Protein AF-A0A8H3A4R7-F1 (afdb_monomer)

Radius of gyration: 30.68 Å; Cα contacts (8 Å, |Δi|>4): 116; chains: 1; bounding box: 78×48×36 Å

Solvent-accessible surface area (backbone atoms only — not comparable to full-atom values): 6826 Å² total; per-residue (Å²): 113,50,50,27,37,38,34,40,37,89,85,50,47,72,68,58,51,50,51,52,52,51,51,40,37,76,71,76,23,39,81,76,45,80,40,62,93,80,43,62,33,35,31,32,34,39,43,75,87,47,48,68,62,51,64,67,34,92,48,43,68,48,74,42,76,67,71,89,84,77,81,80,78,75,72,70,62,64,60,56,60,55,56,54,56,57,52,56,60,56,54,61,73,75,50,60,76,71,60,55,54,54,53,53,52,51,55,54,54,56,64,68,69,74,115

Foldseek 3Di:
DFKKKWAWDPPDDPVNVVVVQVVQVVQPKHFPAQPVVPGRITIMGHDPVCPVVSCPPPGTDDMGTDDDDDDPPPPPPVVVVVVVVVVVVVVVVPDDPVVVVVVVVVVVVVVVPPD

Structure (mmCIF, N/CA/C/O backbone):
data_AF-A0A8H3A4R7-F1
#
_entry.id   AF-A0A8H3A4R7-F1
#
loop_
_atom_site.group_PDB
_atom_site.id
_atom_site.type_symbol
_atom_site.label_atom_id
_atom_site.label_alt_id
_atom_site.label_comp_id
_atom_site.label_asym_id
_atom_site.label_entity_id
_atom_site.label_seq_id
_atom_site.pdbx_PDB_ins_code
_atom_site.Cartn_x
_atom_site.Cartn_y
_atom_site.Cartn_z
_atom_site.occupancy
_atom_site.B_iso_or_equiv
_atom_site.auth_seq_id
_atom_site.auth_comp_id
_atom_site.auth_asym_id
_atom_site.auth_atom_id
_atom_site.pdbx_PDB_model_num
ATOM 1 N N . MET A 1 1 ? 1.815 1.731 -15.035 1.00 85.38 1 MET A N 1
ATOM 2 C CA . MET A 1 1 ? 1.267 1.188 -13.778 1.00 85.38 1 MET A CA 1
ATOM 3 C C . MET A 1 1 ? 2.431 0.782 -12.910 1.00 85.38 1 MET A C 1
ATOM 5 O O . MET A 1 1 ? 3.248 -0.030 -13.335 1.00 85.38 1 MET A O 1
ATOM 9 N N . LYS A 1 2 ? 2.536 1.400 -11.742 1.00 92.00 2 LYS A N 1
ATOM 10 C CA . LYS A 1 2 ? 3.610 1.167 -10.775 1.00 92.00 2 LYS A CA 1
ATOM 11 C C . LYS A 1 2 ? 2.982 0.805 -9.434 1.00 92.00 2 LYS A C 1
ATOM 13 O O . LYS A 1 2 ? 1.799 1.076 -9.213 1.00 92.00 2 LYS A O 1
ATOM 18 N N . CYS A 1 3 ? 3.750 0.132 -8.586 1.00 94.94 3 CYS A N 1
ATOM 19 C CA . CYS A 1 3 ? 3.311 -0.182 -7.237 1.00 94.94 3 CYS A CA 1
ATOM 20 C C . CYS A 1 3 ? 3.695 0.971 -6.319 1.00 94.94 3 CYS A C 1
ATOM 22 O O . CYS A 1 3 ? 4.815 1.477 -6.391 1.00 94.94 3 CYS A O 1
ATOM 24 N N . TYR A 1 4 ? 2.756 1.358 -5.471 1.00 95.88 4 TYR A N 1
ATOM 25 C CA . TYR A 1 4 ? 2.935 2.376 -4.457 1.00 95.88 4 TYR A CA 1
ATOM 26 C C . TYR A 1 4 ? 2.562 1.804 -3.103 1.00 95.88 4 TYR A C 1
ATOM 28 O O . TYR A 1 4 ? 1.607 1.034 -2.987 1.00 95.88 4 TYR A O 1
ATOM 36 N N . ILE A 1 5 ? 3.314 2.199 -2.089 1.00 96.31 5 ILE A N 1
ATOM 37 C CA . ILE A 1 5 ? 2.942 2.031 -0.696 1.00 96.31 5 ILE A CA 1
ATOM 38 C C . ILE A 1 5 ? 2.152 3.279 -0.306 1.00 96.31 5 ILE A C 1
ATOM 40 O O . ILE A 1 5 ? 2.644 4.398 -0.437 1.00 96.31 5 ILE A O 1
ATOM 44 N N . VAL A 1 6 ? 0.905 3.082 0.115 1.00 96.69 6 VAL A N 1
ATOM 45 C CA . VAL A 1 6 ? 0.007 4.140 0.579 1.00 96.69 6 VAL A CA 1
ATOM 46 C C . VAL A 1 6 ? -0.152 3.987 2.080 1.00 96.69 6 VAL A C 1
ATOM 48 O O . VAL A 1 6 ? -0.674 2.974 2.554 1.00 96.69 6 VAL A O 1
ATOM 51 N N . THR A 1 7 ? 0.296 4.999 2.809 1.00 97.31 7 THR A N 1
ATOM 52 C CA . THR A 1 7 ? 0.131 5.115 4.256 1.00 97.31 7 THR A CA 1
ATOM 53 C C . THR A 1 7 ? -1.088 5.980 4.528 1.00 97.31 7 THR A C 1
ATOM 55 O O . THR A 1 7 ? -1.219 7.073 3.972 1.00 97.31 7 THR A O 1
ATOM 58 N N . PHE A 1 8 ? -1.996 5.495 5.369 1.00 97.69 8 PHE A N 1
ATOM 59 C CA . PHE A 1 8 ? -3.198 6.227 5.753 1.00 97.69 8 PHE A CA 1
ATOM 60 C C . PHE A 1 8 ? -3.019 6.902 7.105 1.00 97.69 8 PHE A C 1
ATOM 62 O O . PHE A 1 8 ? -2.304 6.410 7.978 1.00 97.69 8 PHE A O 1
ATOM 69 N N . LYS A 1 9 ? -3.746 8.000 7.302 1.00 96.94 9 LYS A N 1
ATOM 70 C CA . LYS A 1 9 ? -3.802 8.696 8.588 1.00 96.94 9 LYS A CA 1
ATOM 71 C C . LYS A 1 9 ? -4.353 7.780 9.675 1.00 96.94 9 LYS A C 1
ATOM 73 O O . LYS A 1 9 ? -5.225 6.943 9.431 1.00 96.94 9 LYS A O 1
ATOM 78 N N . GLU A 1 10 ? -3.936 8.012 10.917 1.00 95.06 10 GLU A N 1
ATOM 79 C CA . GLU A 1 10 ? -4.446 7.258 12.068 1.00 95.06 10 GLU A CA 1
ATOM 80 C C . GLU A 1 10 ? -5.966 7.381 12.241 1.00 95.06 10 GLU A C 1
ATOM 82 O O . GLU A 1 10 ? -6.605 6.448 12.726 1.00 95.06 10 GLU A O 1
ATOM 87 N N . SER A 1 11 ? -6.566 8.486 11.795 1.00 95.50 11 SER A N 1
ATOM 88 C CA . SER A 1 11 ? -8.014 8.707 11.834 1.00 95.50 11 SER A CA 1
ATOM 89 C C . SER A 1 11 ? -8.800 7.938 10.765 1.00 95.50 11 SER A C 1
ATOM 91 O O . SER A 1 11 ? -10.020 7.844 10.880 1.00 95.50 11 SER A O 1
ATOM 93 N N . ALA A 1 12 ? -8.140 7.371 9.748 1.00 96.50 12 ALA A N 1
ATOM 94 C CA . ALA A 1 12 ? -8.812 6.659 8.666 1.00 96.50 12 ALA A CA 1
ATOM 95 C C . ALA A 1 12 ? -9.466 5.365 9.175 1.00 96.50 12 ALA A C 1
ATOM 97 O O . ALA A 1 12 ? -8.818 4.542 9.834 1.00 96.50 12 ALA A O 1
ATOM 98 N N . THR A 1 13 ? -10.746 5.163 8.873 1.00 95.94 13 THR A N 1
ATOM 99 C CA . THR A 1 13 ? -11.465 3.929 9.215 1.00 95.94 13 THR A CA 1
ATOM 100 C C . THR A 1 13 ? -11.213 2.841 8.173 1.00 95.94 13 THR A C 1
ATOM 102 O O . THR A 1 13 ? -10.866 3.120 7.024 1.00 95.94 13 THR A O 1
ATOM 105 N N . ASN A 1 14 ? -11.420 1.577 8.552 1.00 94.69 14 ASN A N 1
ATOM 106 C CA . ASN A 1 14 ? -11.262 0.458 7.618 1.00 94.69 14 ASN A CA 1
ATOM 107 C C . ASN A 1 14 ? -12.196 0.583 6.406 1.00 94.69 14 ASN A C 1
ATOM 109 O O . ASN A 1 14 ? -11.763 0.322 5.291 1.00 94.69 14 ASN A O 1
ATOM 113 N N . GLU A 1 15 ? -13.421 1.071 6.611 1.00 96.00 15 GLU A N 1
ATOM 114 C CA . GLU A 1 15 ? -14.399 1.311 5.544 1.00 96.00 15 GLU A CA 1
ATOM 115 C C . GLU A 1 15 ? -13.928 2.381 4.550 1.00 96.00 15 GLU A C 1
ATOM 117 O O . GLU A 1 15 ? -14.101 2.236 3.341 1.00 96.00 15 GLU A O 1
ATOM 122 N N . GLN A 1 16 ? -13.296 3.454 5.037 1.00 96.25 16 GLN A N 1
ATOM 123 C CA . GLN A 1 16 ? -12.717 4.481 4.168 1.00 96.25 16 GLN A CA 1
ATOM 124 C C . GLN A 1 16 ? -11.563 3.914 3.336 1.00 96.25 16 GLN A C 1
ATOM 126 O O . GLN A 1 16 ? -11.470 4.194 2.141 1.00 96.25 16 GLN A O 1
ATOM 131 N N . ILE A 1 17 ? -10.725 3.074 3.947 1.00 95.88 17 ILE A N 1
ATOM 132 C CA . ILE A 1 17 ? -9.625 2.403 3.250 1.00 95.88 17 ILE A CA 1
ATOM 133 C C . ILE A 1 17 ? -10.168 1.412 2.207 1.00 95.88 17 ILE A C 1
ATOM 135 O O . ILE A 1 17 ? -9.687 1.393 1.075 1.00 95.88 17 ILE A O 1
ATOM 139 N N . ASP A 1 18 ? -11.209 0.642 2.531 1.00 96.00 18 ASP A N 1
ATOM 140 C CA . ASP A 1 18 ? -11.866 -0.264 1.581 1.00 96.00 18 ASP A CA 1
ATOM 141 C C . ASP A 1 18 ? -12.466 0.503 0.396 1.00 96.00 18 ASP A C 1
ATOM 143 O O . ASP A 1 18 ? -12.327 0.089 -0.758 1.00 96.00 18 ASP A O 1
ATOM 147 N N . ASN A 1 19 ? -13.069 1.665 0.652 1.00 95.69 19 ASN A N 1
ATOM 148 C CA . ASN A 1 19 ? -13.563 2.549 -0.400 1.00 95.69 19 ASN A CA 1
ATOM 149 C C . ASN A 1 19 ? -12.432 3.067 -1.294 1.00 95.69 19 ASN A C 1
ATOM 151 O O . ASN A 1 19 ? -12.571 3.031 -2.517 1.00 95.69 19 ASN A O 1
ATOM 155 N N . TYR A 1 20 ? -11.307 3.490 -0.716 1.00 94.81 20 TYR A N 1
ATOM 156 C CA . TYR A 1 20 ? -10.124 3.900 -1.473 1.00 94.81 20 TYR A CA 1
ATOM 157 C C . TYR A 1 20 ? -9.602 2.764 -2.368 1.00 94.81 20 TYR A C 1
ATOM 159 O O . TYR A 1 20 ? -9.383 2.951 -3.566 1.00 94.81 20 TYR A O 1
ATOM 167 N N . ILE A 1 21 ? -9.493 1.548 -1.826 1.00 94.38 21 ILE A N 1
ATOM 168 C CA . ILE A 1 21 ? -9.082 0.348 -2.567 1.00 94.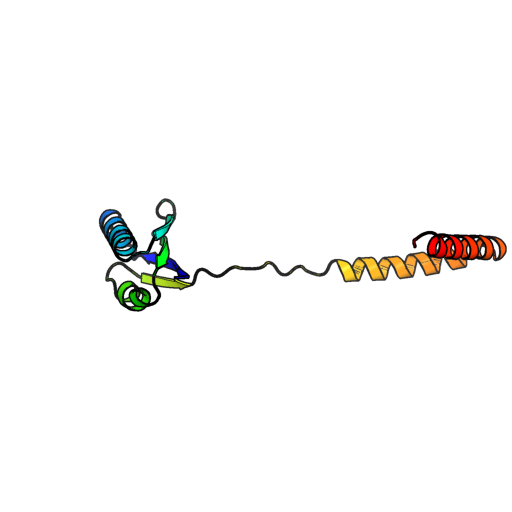38 21 ILE A CA 1
ATOM 169 C C . ILE A 1 21 ? -10.040 0.057 -3.727 1.00 94.38 21 ILE A C 1
ATOM 171 O O . ILE A 1 21 ? -9.606 -0.252 -4.839 1.00 94.38 21 ILE A O 1
ATOM 175 N N . ASN A 1 22 ? -11.347 0.132 -3.481 1.00 95.19 22 ASN A N 1
ATOM 176 C CA . ASN A 1 22 ? -12.356 -0.115 -4.505 1.00 95.19 22 ASN A CA 1
ATOM 177 C C . ASN A 1 22 ? -12.299 0.945 -5.606 1.00 95.19 22 ASN A C 1
ATOM 179 O O . ASN A 1 22 ? -12.391 0.605 -6.784 1.00 95.19 22 ASN A O 1
ATOM 183 N N . GLN A 1 23 ? -12.061 2.211 -5.256 1.00 92.38 23 GLN A N 1
ATOM 184 C CA . GLN A 1 23 ? -11.806 3.252 -6.246 1.00 92.38 23 GLN A CA 1
ATOM 185 C C . GLN A 1 23 ? -10.551 2.944 -7.061 1.00 92.38 23 GLN A C 1
ATOM 187 O O . GLN A 1 23 ? -10.618 2.995 -8.287 1.00 92.38 23 GLN A O 1
ATOM 192 N N . ALA A 1 24 ? -9.439 2.561 -6.431 1.00 92.06 24 ALA A N 1
ATOM 193 C CA . ALA A 1 24 ? -8.228 2.175 -7.151 1.00 92.06 24 ALA A CA 1
ATOM 194 C C . ALA A 1 24 ? -8.504 1.042 -8.157 1.00 92.06 24 ALA A C 1
ATOM 196 O O . ALA A 1 24 ? -8.127 1.160 -9.322 1.00 92.06 24 ALA A O 1
ATOM 197 N N . LYS A 1 25 ? -9.245 -0.001 -7.755 1.00 93.81 25 LYS A N 1
ATOM 198 C CA . LYS A 1 25 ? -9.668 -1.105 -8.640 1.00 93.81 25 LYS A CA 1
ATOM 199 C C . LYS A 1 25 ? -10.542 -0.634 -9.804 1.00 93.81 25 LYS A C 1
ATOM 201 O O . LYS A 1 25 ? -10.295 -1.013 -10.945 1.00 93.81 25 LYS A O 1
ATOM 206 N N . ASN A 1 26 ? -11.525 0.225 -9.537 1.00 94.19 26 ASN A N 1
ATOM 207 C CA . ASN A 1 26 ? -12.449 0.734 -10.556 1.00 94.19 26 ASN A CA 1
ATOM 208 C C . ASN A 1 26 ? -11.751 1.557 -11.646 1.00 94.19 26 ASN A C 1
ATOM 210 O O . ASN A 1 26 ? -12.239 1.624 -12.769 1.00 94.19 26 ASN A O 1
ATOM 214 N N . HIS A 1 27 ? -10.601 2.156 -11.337 1.00 91.62 27 HIS A N 1
ATOM 215 C CA . HIS A 1 27 ? -9.799 2.905 -12.303 1.00 91.62 27 HIS A CA 1
ATOM 216 C C . HIS A 1 27 ? -8.645 2.070 -12.897 1.00 91.62 27 HIS A C 1
ATOM 218 O O . HIS A 1 27 ? -7.675 2.627 -13.408 1.00 91.62 27 HIS A O 1
ATOM 224 N N . GLY A 1 28 ? -8.730 0.736 -12.831 1.00 91.88 28 GLY A N 1
ATOM 225 C CA . GLY A 1 28 ? -7.755 -0.180 -13.434 1.00 91.88 28 GLY A CA 1
ATOM 226 C C . GLY A 1 28 ? -6.520 -0.469 -12.576 1.00 91.88 28 GLY A C 1
ATOM 227 O O . GLY A 1 28 ? -5.548 -1.026 -13.081 1.00 91.88 28 GLY A O 1
ATOM 228 N N . GLY A 1 29 ? -6.538 -0.085 -11.299 1.00 92.88 29 GLY A N 1
ATOM 229 C CA . GLY A 1 29 ? -5.534 -0.456 -10.306 1.00 92.88 29 GLY A CA 1
ATOM 230 C C . GLY A 1 29 ? -5.844 -1.777 -9.594 1.00 92.88 29 GLY A C 1
ATOM 231 O O . GLY A 1 29 ? -6.766 -2.513 -9.945 1.00 92.88 29 GLY A O 1
ATOM 232 N N . GLY A 1 30 ? -5.079 -2.087 -8.549 1.00 94.69 30 GLY A N 1
ATOM 233 C CA . GLY A 1 30 ? -5.272 -3.307 -7.764 1.00 94.69 30 GLY A CA 1
ATOM 234 C C . GLY A 1 30 ? -4.498 -3.313 -6.452 1.00 94.69 30 GLY A C 1
ATOM 235 O O . GLY A 1 30 ? -3.650 -2.460 -6.221 1.00 94.69 30 GLY A O 1
ATOM 236 N N . ILE A 1 31 ? -4.770 -4.294 -5.591 1.00 95.12 31 ILE A N 1
ATOM 237 C CA . ILE A 1 31 ? -3.981 -4.524 -4.373 1.00 95.12 31 ILE A CA 1
ATOM 238 C C . ILE A 1 31 ? -2.828 -5.469 -4.687 1.00 95.12 31 ILE A C 1
ATOM 240 O O . ILE A 1 31 ? -3.031 -6.525 -5.284 1.00 95.12 31 ILE A O 1
ATOM 244 N N . LYS A 1 32 ? -1.631 -5.103 -4.229 1.00 95.62 32 LYS A N 1
ATOM 245 C CA . LYS A 1 32 ? -0.481 -6.003 -4.123 1.00 95.62 32 LYS A CA 1
ATOM 246 C C . LYS A 1 32 ? -0.419 -6.639 -2.736 1.00 95.62 32 LYS A C 1
ATOM 248 O O . LYS A 1 32 ? -0.207 -7.844 -2.632 1.00 95.62 32 LYS A O 1
ATOM 253 N N . HIS A 1 33 ? -0.585 -5.838 -1.685 1.00 95.88 33 HIS A N 1
ATOM 254 C CA . HIS A 1 33 ? -0.544 -6.314 -0.305 1.00 95.88 33 HIS A CA 1
ATOM 255 C C . HIS A 1 33 ? -1.346 -5.407 0.630 1.00 95.88 33 HIS A C 1
ATOM 257 O O . HIS A 1 33 ? -1.449 -4.205 0.393 1.00 95.88 33 HIS A O 1
ATOM 263 N N . ASP A 1 34 ? -1.886 -5.982 1.699 1.00 95.56 34 ASP A N 1
ATOM 264 C CA . ASP A 1 34 ? -2.660 -5.276 2.716 1.00 95.56 34 ASP A CA 1
ATOM 265 C C . ASP A 1 34 ? -1.984 -5.462 4.077 1.00 95.56 34 ASP A C 1
ATOM 267 O O . ASP A 1 34 ? -1.885 -6.585 4.571 1.00 95.56 34 ASP A O 1
ATOM 271 N N . TYR A 1 35 ? -1.485 -4.369 4.657 1.00 95.31 35 TYR A N 1
ATOM 272 C CA . TYR A 1 35 ? -0.754 -4.388 5.924 1.00 95.31 35 TYR A CA 1
ATOM 273 C C . TYR A 1 35 ? -1.620 -3.971 7.116 1.00 95.31 35 TYR A C 1
ATOM 275 O O . TYR A 1 35 ? -1.097 -3.908 8.229 1.00 95.31 35 TYR A O 1
ATOM 283 N N . ARG A 1 36 ? -2.929 -3.723 6.927 1.00 92.94 36 ARG A N 1
ATOM 284 C CA . ARG A 1 36 ? -3.840 -3.173 7.955 1.00 92.94 36 ARG A CA 1
ATOM 285 C C . ARG A 1 36 ? -3.887 -3.958 9.263 1.00 92.94 36 ARG A C 1
ATOM 287 O O . ARG A 1 36 ? -4.239 -3.388 10.291 1.00 92.94 36 ARG A O 1
ATOM 294 N N . SER A 1 37 ? -3.534 -5.242 9.242 1.00 91.81 37 SER A N 1
ATOM 295 C CA . SER A 1 37 ? -3.416 -6.077 10.443 1.00 91.81 37 SER A CA 1
ATOM 296 C C . SER A 1 37 ? -2.298 -5.631 11.395 1.00 91.81 37 SER A C 1
ATOM 298 O O . SER A 1 37 ? -2.344 -5.972 12.574 1.00 91.81 37 SER A O 1
ATOM 300 N N . LEU A 1 38 ? -1.313 -4.876 10.900 1.00 92.06 38 LEU A N 1
ATOM 301 C CA . LEU A 1 38 ? -0.170 -4.367 11.658 1.00 92.06 38 LEU A CA 1
ATOM 302 C C . LEU A 1 38 ? -0.115 -2.834 11.649 1.00 92.06 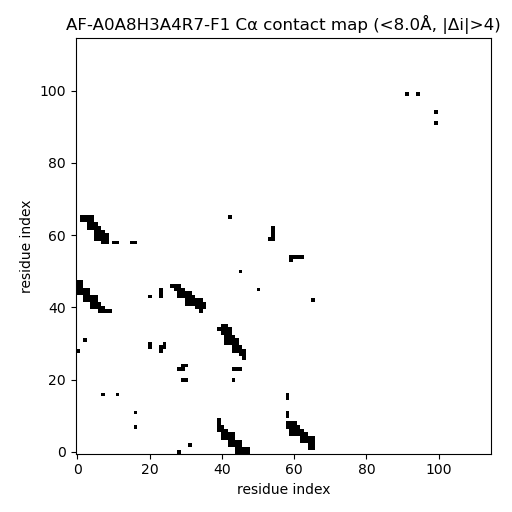38 LEU A C 1
ATOM 304 O O . LEU A 1 38 ? 0.092 -2.221 12.691 1.00 92.06 38 LEU A O 1
ATOM 308 N N . ILE A 1 39 ? -0.272 -2.215 10.474 1.00 93.38 39 ILE A N 1
ATOM 309 C CA . ILE A 1 39 ? -0.121 -0.770 10.244 1.00 93.38 39 ILE A CA 1
ATOM 310 C C . ILE A 1 39 ? -1.147 -0.348 9.187 1.00 93.38 39 ILE A C 1
ATOM 312 O O . ILE A 1 39 ? -1.392 -1.095 8.243 1.00 93.38 39 ILE A O 1
ATOM 316 N N . LYS A 1 40 ? -1.748 0.846 9.300 1.00 95.00 40 LYS A N 1
ATOM 317 C CA . LYS A 1 40 ? -2.724 1.371 8.322 1.00 95.00 40 LYS A CA 1
ATOM 318 C C . LYS A 1 40 ? -2.057 1.736 6.994 1.00 95.00 40 LYS A C 1
ATOM 320 O O . LYS A 1 40 ? -1.867 2.902 6.664 1.00 95.00 40 LYS A O 1
ATOM 325 N N . MET A 1 41 ? -1.696 0.712 6.237 1.00 96.06 41 MET A N 1
ATOM 326 C CA . MET A 1 41 ? -0.909 0.820 5.024 1.00 96.06 41 MET A CA 1
ATOM 327 C C . MET A 1 41 ? -1.318 -0.268 4.036 1.00 96.06 41 MET A C 1
ATOM 329 O O . MET A 1 41 ? -1.636 -1.397 4.417 1.00 96.06 41 MET A O 1
ATOM 333 N N . VAL A 1 42 ? -1.286 0.062 2.750 1.00 96.69 42 VAL A N 1
ATOM 334 C CA . VAL A 1 42 ? -1.532 -0.889 1.659 1.00 96.69 42 VAL A CA 1
ATOM 335 C C . VAL A 1 42 ? -0.518 -0.678 0.546 1.00 96.69 42 VAL A C 1
ATOM 337 O O . VAL A 1 42 ? -0.134 0.448 0.247 1.00 96.69 42 VAL A O 1
ATOM 340 N N . ALA A 1 43 ? -0.103 -1.764 -0.096 1.00 96.69 43 ALA A N 1
ATOM 341 C CA . ALA A 1 43 ? 0.615 -1.701 -1.360 1.00 96.69 43 ALA A CA 1
ATOM 342 C C . ALA A 1 43 ? -0.387 -1.873 -2.505 1.00 96.69 43 ALA A C 1
ATOM 344 O O . ALA A 1 43 ? -1.076 -2.897 -2.589 1.00 96.69 43 ALA A O 1
ATOM 345 N N . VAL A 1 44 ? -0.464 -0.887 -3.394 1.00 96.25 44 VAL A N 1
ATOM 346 C CA . VAL A 1 44 ? -1.436 -0.831 -4.491 1.00 96.25 44 VAL A CA 1
ATOM 347 C C . VAL A 1 44 ? -0.761 -0.558 -5.829 1.00 96.25 44 VAL A C 1
ATOM 349 O O . VAL A 1 44 ? 0.161 0.245 -5.949 1.00 96.25 44 VAL A O 1
ATOM 352 N N . TRP A 1 45 ? -1.253 -1.226 -6.865 1.00 96.00 45 TRP A N 1
ATOM 353 C CA . TRP A 1 45 ? -0.964 -0.895 -8.250 1.00 96.00 45 TRP A CA 1
ATOM 354 C C . TRP A 1 45 ? -1.853 0.268 -8.664 1.00 96.00 45 TRP A C 1
ATOM 356 O O . TRP A 1 45 ? -3.077 0.135 -8.657 1.00 96.00 45 TRP A O 1
ATOM 366 N N . LEU A 1 46 ? -1.241 1.392 -9.032 1.00 94.12 46 LEU A N 1
ATOM 367 C CA . LEU A 1 46 ? -1.956 2.582 -9.482 1.00 94.12 46 LEU A CA 1
ATOM 368 C C . LEU A 1 46 ? -1.492 2.994 -10.889 1.00 94.12 46 LEU A C 1
ATOM 370 O O . LEU A 1 46 ? -0.295 2.911 -11.208 1.00 94.12 46 LEU A O 1
ATOM 374 N N . PRO A 1 47 ? -2.418 3.432 -11.760 1.00 93.06 47 PRO A N 1
ATOM 375 C CA . PRO A 1 47 ? -2.081 4.178 -12.963 1.00 93.06 47 PRO A CA 1
ATOM 376 C C . PRO A 1 47 ? -1.396 5.497 -12.604 1.00 93.06 47 PRO A C 1
ATOM 378 O O . PRO A 1 47 ? -1.815 6.182 -11.674 1.00 93.06 47 PRO A O 1
ATOM 381 N N . ASP A 1 48 ? -0.395 5.889 -13.390 1.00 89.94 48 ASP A N 1
ATOM 382 C CA . ASP A 1 48 ? 0.406 7.088 -13.127 1.00 89.94 48 ASP A CA 1
ATOM 383 C C . ASP A 1 48 ? -0.465 8.369 -13.068 1.00 89.94 48 ASP A C 1
ATOM 385 O O . ASP A 1 48 ? -0.198 9.276 -12.287 1.00 89.94 48 ASP A O 1
ATOM 389 N N . GLN A 1 49 ? -1.583 8.392 -13.803 1.00 89.75 49 GLN A N 1
ATOM 390 C CA . GLN A 1 49 ? -2.574 9.480 -13.813 1.00 89.75 49 GLN A CA 1
ATOM 391 C C . GLN A 1 49 ? -3.349 9.644 -12.492 1.00 89.75 49 GLN A C 1
ATOM 393 O O . GLN A 1 49 ? -3.929 10.698 -12.248 1.00 89.75 49 GLN A O 1
ATOM 398 N N . LEU A 1 50 ? -3.405 8.609 -11.649 1.00 89.62 50 LEU A N 1
ATOM 399 C CA . LEU A 1 50 ? -4.152 8.634 -10.387 1.00 89.62 50 LEU A CA 1
ATOM 400 C C . LEU A 1 50 ? -3.282 8.956 -9.178 1.00 89.62 50 LEU A C 1
ATOM 402 O O . LEU A 1 50 ? -3.831 9.097 -8.087 1.00 89.62 50 LEU A O 1
ATOM 406 N N . ILE A 1 51 ? -1.962 9.061 -9.340 1.00 90.19 51 ILE A N 1
ATOM 407 C CA . ILE A 1 51 ? -1.039 9.284 -8.222 1.00 90.19 51 ILE A CA 1
ATOM 408 C C . ILE A 1 51 ? -1.336 10.627 -7.563 1.00 90.19 51 ILE A C 1
ATOM 410 O O . ILE A 1 51 ? -1.576 10.662 -6.362 1.00 90.19 51 ILE A O 1
ATOM 414 N N . GLU A 1 52 ? -1.400 11.706 -8.347 1.00 90.69 52 GLU A N 1
ATOM 415 C CA . GLU A 1 52 ? -1.698 13.040 -7.814 1.00 90.69 52 GLU A CA 1
ATOM 416 C C . GLU A 1 52 ? -3.081 13.086 -7.164 1.00 90.69 52 GLU A C 1
ATOM 418 O O . GLU A 1 52 ? -3.246 13.625 -6.077 1.00 90.69 52 GLU A O 1
ATOM 423 N N . LYS A 1 53 ? -4.097 12.474 -7.779 1.00 90.88 53 LYS A N 1
ATOM 424 C CA . LYS A 1 53 ? -5.431 12.409 -7.168 1.00 90.88 53 LYS A CA 1
ATOM 425 C C . LYS A 1 53 ? -5.405 11.641 -5.842 1.00 90.88 53 LYS A C 1
ATOM 427 O O . LYS A 1 53 ? -6.049 12.055 -4.886 1.00 90.88 53 LYS A O 1
ATOM 432 N N . SER A 1 54 ? -4.654 10.544 -5.791 1.00 89.44 54 SER A N 1
ATOM 433 C CA . SER A 1 54 ? -4.517 9.697 -4.606 1.00 89.44 54 SER A CA 1
ATOM 434 C C . SER A 1 54 ? -3.747 10.383 -3.482 1.00 89.44 54 SER A C 1
ATOM 436 O O . SER A 1 54 ? -4.094 10.199 -2.324 1.00 89.44 54 SER A O 1
ATOM 438 N N . SER A 1 55 ? -2.730 11.189 -3.802 1.00 90.25 55 SER A N 1
ATOM 439 C CA . SER A 1 55 ? -1.944 11.918 -2.800 1.00 90.25 55 SER A CA 1
ATOM 440 C C . SER A 1 55 ? -2.726 13.052 -2.135 1.00 90.25 55 SER A C 1
ATOM 442 O O . SER A 1 55 ? -2.375 13.470 -1.039 1.00 90.25 55 SER A O 1
ATOM 444 N N . HIS A 1 56 ? -3.775 13.557 -2.790 1.00 93.00 56 HIS A N 1
ATOM 445 C CA . HIS A 1 56 ? -4.666 14.583 -2.243 1.00 93.00 56 HIS A CA 1
ATOM 446 C C . HIS A 1 56 ? -5.892 14.000 -1.523 1.00 93.00 56 HIS A C 1
ATOM 448 O O . HIS A 1 56 ? -6.753 14.760 -1.074 1.00 93.00 56 HIS A O 1
ATOM 454 N N . ASP A 1 57 ? -6.006 12.674 -1.422 1.00 93.94 57 ASP A N 1
ATOM 455 C CA . ASP A 1 57 ? -7.111 12.051 -0.704 1.00 93.94 57 ASP A CA 1
ATOM 456 C C . ASP A 1 57 ? -7.020 12.388 0.801 1.00 93.94 57 ASP A C 1
ATOM 458 O O . ASP A 1 57 ? -5.956 12.236 1.410 1.00 93.94 57 ASP A O 1
ATOM 462 N N . PRO A 1 58 ? -8.113 12.849 1.438 1.00 94.94 58 PRO A N 1
ATOM 463 C CA . PRO A 1 58 ? -8.095 13.273 2.834 1.00 94.94 58 PRO A CA 1
ATOM 464 C C . PRO A 1 58 ? -7.662 12.184 3.822 1.00 94.94 58 PRO A C 1
ATOM 466 O O . PRO A 1 58 ? -7.191 12.545 4.906 1.00 94.94 58 PRO A O 1
ATOM 469 N N . ILE A 1 59 ? -7.809 10.895 3.490 1.00 96.62 59 ILE A N 1
ATOM 470 C CA . ILE A 1 59 ? -7.401 9.789 4.370 1.00 96.62 59 ILE A CA 1
ATOM 471 C C . ILE A 1 59 ? -5.946 9.349 4.168 1.00 96.62 59 ILE A C 1
ATOM 473 O O . ILE A 1 59 ? -5.420 8.615 5.007 1.00 96.62 59 ILE A O 1
ATOM 477 N N . VAL A 1 60 ? -5.294 9.790 3.091 1.00 96.62 60 VAL A N 1
ATOM 478 C CA . VAL A 1 60 ? -3.900 9.458 2.781 1.00 96.62 60 VAL A CA 1
ATOM 479 C C . VAL A 1 60 ? -2.967 10.390 3.550 1.00 96.62 60 VAL A C 1
ATOM 481 O O . VAL A 1 60 ? -3.202 11.595 3.649 1.00 96.62 60 VAL A O 1
ATOM 484 N N . ASP A 1 61 ? -1.927 9.808 4.136 1.00 96.88 61 ASP A N 1
ATOM 485 C CA . ASP A 1 61 ? -0.855 10.520 4.832 1.00 96.88 61 ASP A CA 1
ATOM 486 C C . ASP A 1 61 ? 0.382 10.649 3.937 1.00 96.88 61 ASP A C 1
ATOM 488 O O . ASP A 1 61 ? 0.909 11.741 3.736 1.00 96.88 61 ASP A O 1
ATOM 492 N N . ALA A 1 62 ? 0.790 9.540 3.315 1.00 96.06 62 ALA A N 1
ATOM 493 C CA . ALA A 1 62 ? 1.912 9.503 2.388 1.00 96.06 62 ALA A CA 1
ATOM 494 C C . ALA A 1 62 ? 1.691 8.471 1.277 1.00 96.06 62 ALA A C 1
ATOM 496 O O . ALA A 1 62 ? 1.005 7.460 1.459 1.00 96.06 62 ALA A O 1
ATOM 497 N N . ILE A 1 63 ? 2.310 8.723 0.124 1.00 95.69 63 ILE A N 1
ATOM 498 C CA . ILE A 1 63 ? 2.385 7.781 -0.991 1.00 95.69 63 ILE A CA 1
ATOM 499 C C . ILE A 1 63 ? 3.822 7.705 -1.495 1.00 95.69 63 ILE A C 1
ATOM 501 O O . ILE A 1 63 ? 4.430 8.718 -1.838 1.00 95.69 63 ILE A O 1
ATOM 505 N N . GLU A 1 64 ? 4.362 6.493 -1.559 1.00 94.50 64 GLU A N 1
ATOM 506 C CA . GLU A 1 64 ? 5.754 6.257 -1.937 1.00 94.50 64 GLU A CA 1
ATOM 507 C C . GLU A 1 64 ? 5.851 5.162 -3.003 1.00 94.50 64 GLU A C 1
ATOM 509 O O . GLU A 1 64 ? 5.105 4.181 -2.942 1.00 94.50 64 GLU A O 1
ATOM 514 N N . PRO A 1 65 ? 6.740 5.285 -4.004 1.00 94.62 65 PRO A N 1
ATOM 515 C CA . PRO A 1 65 ? 6.996 4.200 -4.944 1.00 94.62 65 PRO A CA 1
ATOM 516 C C . PRO A 1 65 ? 7.556 2.968 -4.222 1.00 94.62 65 PRO A C 1
ATOM 518 O O . PRO A 1 65 ? 8.547 3.062 -3.499 1.00 94.62 65 PRO A O 1
ATOM 521 N N . ASP A 1 66 ? 6.971 1.798 -4.473 1.00 92.75 66 ASP A N 1
ATOM 522 C CA . ASP A 1 66 ? 7.501 0.532 -3.966 1.00 92.75 66 ASP A CA 1
ATOM 523 C C . ASP A 1 66 ? 8.810 0.200 -4.698 1.00 92.75 66 ASP A C 1
ATOM 525 O O . ASP A 1 66 ? 8.817 -0.131 -5.890 1.00 92.75 66 ASP A O 1
ATOM 529 N N . SER A 1 67 ? 9.931 0.348 -3.993 1.00 87.25 67 SER A N 1
ATOM 530 C CA . SER A 1 67 ? 11.273 0.167 -4.540 1.00 87.25 67 SER A CA 1
ATOM 531 C C . SER A 1 67 ? 11.931 -1.093 -3.982 1.00 87.25 67 SER A C 1
ATOM 533 O O . SER A 1 67 ? 11.807 -1.440 -2.808 1.00 87.25 67 SER A O 1
ATOM 535 N N . ARG A 1 68 ? 12.646 -1.815 -4.850 1.00 82.19 68 ARG A N 1
ATOM 536 C CA . ARG A 1 68 ? 13.387 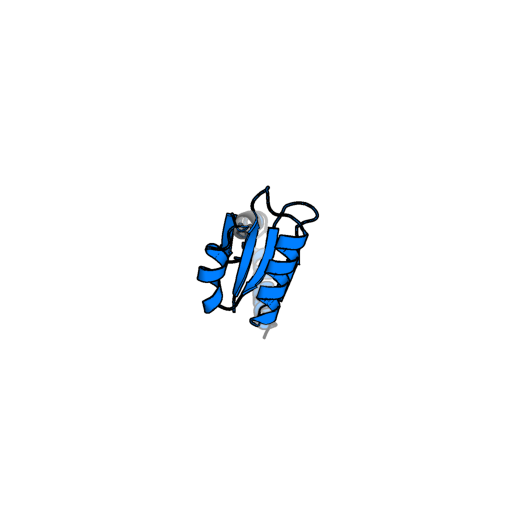-3.011 -4.451 1.00 82.19 68 ARG A CA 1
ATOM 537 C C . ARG A 1 68 ? 14.657 -2.595 -3.717 1.00 82.19 68 ARG A C 1
ATOM 539 O O . ARG A 1 68 ? 15.519 -1.947 -4.304 1.00 82.19 68 ARG A O 1
ATOM 546 N N . VAL A 1 69 ? 14.803 -3.042 -2.475 1.00 82.12 69 VAL A N 1
ATOM 547 C CA . VAL A 1 69 ? 16.073 -2.947 -1.750 1.00 82.12 69 VAL A CA 1
ATOM 548 C C . VAL A 1 69 ? 16.926 -4.165 -2.094 1.00 82.12 69 VAL A C 1
ATOM 550 O O . VAL A 1 69 ? 16.488 -5.308 -1.946 1.00 82.12 69 VAL A O 1
ATOM 553 N N . GLU A 1 70 ? 18.148 -3.929 -2.563 1.00 83.19 70 GLU A N 1
ATOM 554 C CA . GLU A 1 70 ? 19.140 -4.978 -2.793 1.00 83.19 70 GLU A CA 1
ATOM 555 C C . GLU A 1 70 ? 20.175 -4.957 -1.670 1.00 83.19 70 GLU A C 1
ATOM 557 O O . GLU A 1 70 ? 20.744 -3.916 -1.341 1.00 83.19 70 GLU A O 1
ATOM 562 N N . THR A 1 71 ? 20.429 -6.112 -1.055 1.00 82.00 71 THR A N 1
ATOM 563 C CA . THR A 1 71 ? 21.507 -6.238 -0.070 1.00 82.00 71 THR A CA 1
ATOM 564 C C . THR A 1 71 ? 22.849 -6.149 -0.785 1.00 82.00 71 THR A C 1
ATOM 566 O O . THR A 1 71 ? 23.091 -6.911 -1.727 1.00 82.00 71 THR A O 1
ATOM 569 N N . GLN A 1 72 ? 23.742 -5.276 -0.315 1.00 78.56 72 GLN A N 1
ATOM 570 C CA . GLN A 1 72 ? 25.119 -5.249 -0.799 1.00 78.56 72 GLN A CA 1
ATOM 571 C C . GLN A 1 72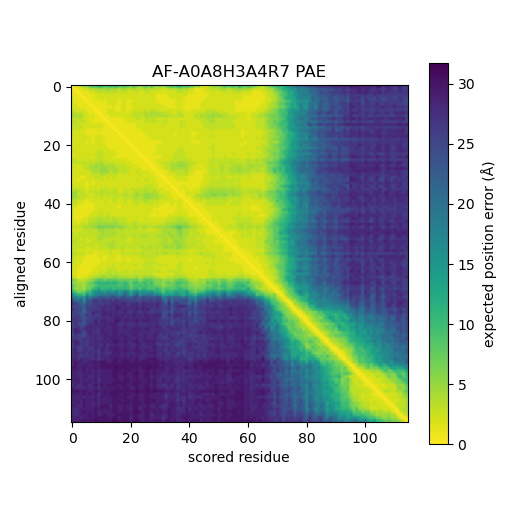 ? 25.765 -6.603 -0.492 1.00 78.56 72 GLN A C 1
ATOM 573 O O . GLN A 1 72 ? 25.905 -6.992 0.668 1.00 78.56 72 GLN A O 1
ATOM 578 N N . LYS A 1 73 ? 26.138 -7.351 -1.532 1.00 66.19 73 LYS A N 1
ATOM 579 C CA . LYS A 1 73 ? 27.010 -8.510 -1.363 1.00 66.19 73 LYS A CA 1
ATOM 580 C C . LYS A 1 73 ? 28.386 -7.974 -0.984 1.00 66.19 73 LYS A C 1
ATOM 582 O O . LYS A 1 73 ? 29.141 -7.564 -1.857 1.00 66.19 73 LYS A O 1
ATOM 587 N N . THR A 1 74 ? 28.705 -7.960 0.306 1.00 62.56 74 THR A N 1
ATOM 588 C CA . THR A 1 74 ? 30.089 -7.804 0.760 1.00 62.56 74 THR A CA 1
ATOM 589 C C . THR A 1 74 ? 30.917 -8.892 0.080 1.00 62.56 74 THR A C 1
ATOM 591 O O . THR A 1 74 ? 30.642 -10.080 0.255 1.00 62.56 74 THR A O 1
ATOM 594 N N . GLU A 1 75 ? 31.885 -8.500 -0.749 1.00 57.88 75 GLU A N 1
ATOM 595 C CA . GLU A 1 75 ? 32.790 -9.415 -1.445 1.00 57.88 75 GLU A CA 1
ATOM 596 C C . GLU A 1 75 ? 33.634 -10.209 -0.435 1.00 57.88 75 GLU A C 1
ATOM 598 O O . GLU A 1 75 ? 34.752 -9.837 -0.083 1.00 57.88 75 GLU A O 1
ATOM 603 N N . VAL A 1 76 ? 33.138 -11.375 -0.022 1.00 58.03 76 VAL A N 1
ATOM 604 C CA . VAL A 1 76 ? 33.930 -12.403 0.683 1.00 58.03 76 VAL A CA 1
ATOM 605 C C . VAL A 1 76 ? 35.024 -12.993 -0.238 1.00 58.03 76 VAL A C 1
ATOM 607 O O . VAL A 1 76 ? 35.853 -13.798 0.174 1.00 58.03 76 VAL A O 1
ATOM 610 N N . THR A 1 77 ? 35.101 -12.546 -1.493 1.00 54.62 77 THR A N 1
ATOM 611 C CA . THR A 1 77 ? 36.058 -13.018 -2.501 1.00 54.62 77 THR A CA 1
ATOM 612 C C . THR A 1 77 ? 37.484 -12.480 -2.299 1.00 54.62 77 THR A C 1
ATOM 614 O O . THR A 1 77 ? 38.438 -13.133 -2.722 1.00 54.62 77 THR A O 1
ATOM 617 N N . ARG A 1 78 ? 37.690 -11.336 -1.619 1.00 51.62 78 ARG A N 1
ATOM 618 C CA . ARG A 1 78 ? 39.053 -10.789 -1.411 1.00 51.62 78 ARG A CA 1
ATOM 619 C C . ARG A 1 78 ? 39.881 -11.569 -0.390 1.00 51.62 78 ARG A C 1
ATOM 621 O O . ARG A 1 78 ? 41.097 -11.636 -0.534 1.00 51.62 78 ARG A O 1
ATOM 628 N N . VAL A 1 79 ? 39.240 -12.173 0.611 1.00 56.00 79 VAL A N 1
ATOM 629 C CA . VAL A 1 79 ? 39.949 -12.945 1.647 1.00 56.00 79 VAL A CA 1
ATOM 630 C C . VAL A 1 79 ? 40.337 -14.331 1.122 1.00 56.00 79 VAL A C 1
ATOM 632 O O . VAL A 1 79 ? 41.441 -14.797 1.388 1.00 56.00 79 VAL A O 1
ATOM 635 N N . ALA A 1 80 ? 39.490 -14.953 0.293 1.00 55.66 80 ALA A N 1
ATOM 636 C CA . ALA A 1 80 ? 39.790 -16.255 -0.306 1.00 55.66 80 ALA A CA 1
ATOM 637 C C . ALA A 1 80 ? 41.003 -16.207 -1.257 1.00 55.66 80 ALA A C 1
ATOM 639 O O . ALA A 1 80 ? 41.869 -17.075 -1.181 1.00 55.66 80 ALA A O 1
ATOM 640 N N . ASN A 1 81 ? 41.120 -15.168 -2.095 1.00 53.53 81 ASN A N 1
ATOM 641 C CA . ASN A 1 81 ? 42.258 -15.035 -3.014 1.00 53.53 81 ASN A CA 1
ATOM 642 C C . ASN A 1 81 ? 43.579 -14.683 -2.308 1.00 53.53 81 ASN A C 1
ATOM 644 O O . ASN A 1 81 ? 44.640 -15.049 -2.807 1.00 53.53 81 ASN A O 1
ATOM 648 N N . HIS A 1 82 ? 43.540 -14.007 -1.153 1.00 54.41 82 HIS A N 1
ATOM 649 C CA . HIS A 1 82 ? 44.755 -13.734 -0.381 1.00 54.41 82 HIS A CA 1
ATOM 650 C C . HIS A 1 82 ? 45.283 -15.001 0.310 1.00 54.41 82 HIS A C 1
ATOM 652 O O . HIS A 1 82 ? 46.474 -15.283 0.235 1.00 54.41 82 HIS A O 1
ATOM 658 N N . LEU A 1 83 ? 44.392 -15.826 0.873 1.00 55.06 83 LEU A N 1
ATOM 659 C CA . LEU A 1 83 ? 44.763 -17.086 1.531 1.00 55.06 83 LEU A CA 1
ATOM 660 C C . LEU A 1 83 ? 45.303 -18.151 0.559 1.00 55.06 83 LEU A C 1
ATOM 662 O O . LEU A 1 83 ? 46.131 -18.972 0.947 1.00 55.06 83 LEU A O 1
ATOM 666 N N . LEU A 1 84 ? 44.865 -18.136 -0.704 1.00 56.22 84 LEU A N 1
ATOM 667 C CA . LEU A 1 84 ? 45.380 -19.042 -1.737 1.00 56.22 84 LEU A CA 1
ATOM 668 C C . LEU A 1 84 ? 46.839 -18.737 -2.118 1.00 56.22 84 LEU A C 1
ATOM 670 O O . LEU A 1 84 ? 47.604 -19.669 -2.354 1.00 56.22 84 LEU A O 1
ATOM 674 N N . HIS A 1 85 ? 47.249 -17.465 -2.114 1.00 55.34 85 HIS A N 1
ATOM 675 C CA . HIS A 1 85 ? 48.625 -17.084 -2.452 1.00 55.34 85 HIS A CA 1
ATOM 676 C C . HIS A 1 85 ? 49.647 -17.482 -1.371 1.00 55.34 85 HIS A C 1
ATOM 678 O O . HIS A 1 85 ? 50.761 -17.891 -1.704 1.00 55.34 85 HIS A O 1
ATOM 684 N N . ASP A 1 86 ? 49.266 -17.434 -0.092 1.00 53.59 86 ASP A N 1
ATOM 685 C CA . ASP A 1 86 ? 50.163 -17.795 1.017 1.00 53.59 86 ASP A CA 1
ATOM 686 C C . ASP A 1 86 ? 50.361 -19.320 1.147 1.00 53.59 86 ASP A C 1
ATOM 688 O O . ASP A 1 86 ? 51.431 -19.797 1.550 1.00 53.59 86 ASP A O 1
ATOM 692 N N . ALA A 1 87 ? 49.361 -20.110 0.739 1.00 52.81 87 ALA A N 1
ATOM 693 C CA . ALA A 1 87 ? 49.457 -21.569 0.702 1.00 52.81 87 ALA A CA 1
ATOM 694 C C . ALA A 1 87 ? 50.429 -22.064 -0.388 1.00 52.81 87 ALA A C 1
ATOM 696 O O . ALA A 1 87 ? 51.205 -22.992 -0.145 1.00 52.81 87 ALA A O 1
ATOM 697 N N . GLU A 1 88 ? 50.448 -21.426 -1.564 1.00 54.06 88 GLU A N 1
ATOM 698 C CA . GLU A 1 88 ? 51.371 -21.784 -2.653 1.00 54.06 88 GLU A CA 1
ATOM 699 C C . GLU A 1 88 ? 52.835 -21.463 -2.306 1.00 54.06 88 GLU A C 1
ATOM 701 O O . GLU A 1 88 ? 53.730 -22.265 -2.588 1.00 54.06 88 GLU A O 1
ATOM 706 N N . ALA A 1 89 ? 53.085 -20.339 -1.625 1.00 56.38 89 ALA A N 1
ATOM 707 C CA . ALA A 1 89 ? 54.432 -19.947 -1.207 1.00 56.38 89 ALA A CA 1
ATOM 708 C C . ALA A 1 89 ? 55.027 -20.905 -0.159 1.00 56.38 89 ALA A C 1
ATOM 710 O O . ALA A 1 89 ? 56.215 -21.228 -0.207 1.00 56.38 89 ALA A O 1
ATOM 711 N N . THR A 1 90 ? 54.198 -21.418 0.754 1.00 53.81 90 THR A N 1
ATOM 712 C CA . THR A 1 90 ? 54.641 -22.359 1.796 1.00 53.81 90 THR A CA 1
ATOM 713 C C . THR A 1 90 ? 54.908 -23.756 1.220 1.00 53.81 90 THR A C 1
ATOM 715 O O . THR A 1 90 ? 55.877 -24.416 1.601 1.00 53.81 90 THR A O 1
ATOM 718 N N . PHE A 1 91 ? 54.112 -24.202 0.241 1.00 52.53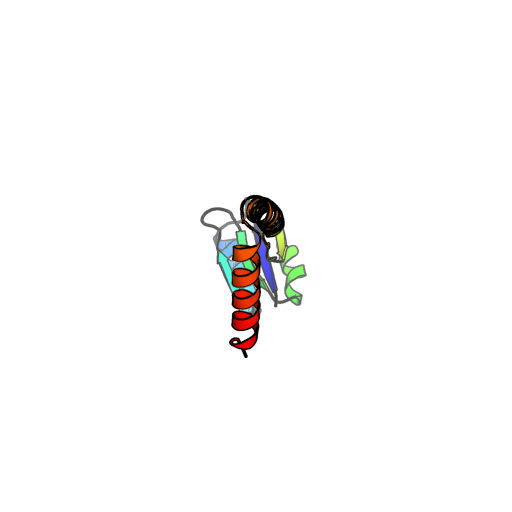 91 PHE A N 1
ATOM 719 C CA . PHE A 1 91 ? 54.289 -25.514 -0.394 1.00 52.53 91 PHE A CA 1
ATOM 720 C C . PHE A 1 91 ? 55.569 -25.595 -1.248 1.00 52.53 91 PHE A C 1
ATOM 722 O O . PHE A 1 91 ? 56.223 -26.637 -1.292 1.00 52.53 91 PHE A O 1
ATOM 729 N N . ALA A 1 92 ? 55.979 -24.487 -1.875 1.00 54.91 92 ALA A N 1
ATOM 730 C CA . ALA A 1 92 ? 57.200 -24.422 -2.682 1.00 54.91 92 ALA A CA 1
ATOM 731 C C . ALA A 1 92 ? 58.499 -24.513 -1.856 1.00 54.91 92 ALA A C 1
ATOM 733 O O . ALA A 1 92 ? 59.507 -24.995 -2.368 1.00 54.91 92 ALA A O 1
ATOM 734 N N . ILE A 1 93 ? 58.486 -24.094 -0.585 1.00 56.22 93 ILE A N 1
ATOM 735 C CA . ILE A 1 93 ? 59.672 -24.135 0.292 1.00 56.22 93 ILE A CA 1
ATOM 736 C C . ILE A 1 93 ? 59.894 -25.542 0.878 1.00 56.22 93 ILE A C 1
ATOM 738 O O . ILE A 1 93 ? 61.034 -25.937 1.115 1.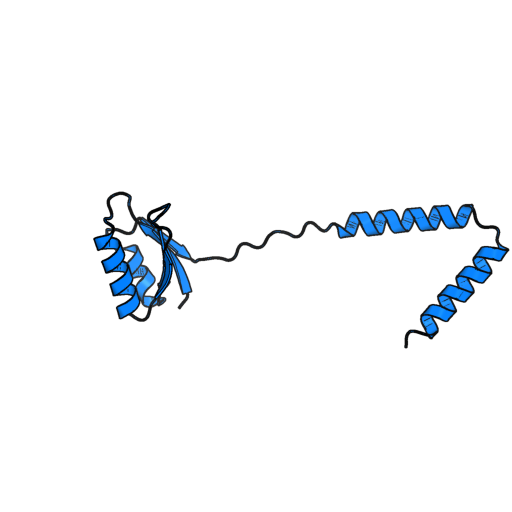00 56.22 93 ILE A O 1
ATOM 742 N N . CYS A 1 94 ? 58.833 -26.332 1.076 1.00 52.62 94 CYS A N 1
ATOM 743 C CA . CYS A 1 94 ? 58.933 -27.673 1.672 1.00 52.62 94 CYS A CA 1
ATOM 744 C C . CYS A 1 94 ? 59.168 -28.814 0.665 1.00 52.62 94 CYS A C 1
ATOM 746 O O . CYS A 1 94 ? 59.490 -29.929 1.075 1.00 52.62 94 CYS A O 1
ATOM 748 N N . MET A 1 95 ? 59.018 -28.574 -0.639 1.00 53.56 95 MET A N 1
ATOM 749 C CA . MET A 1 95 ? 59.107 -29.624 -1.659 1.00 53.56 95 MET A CA 1
ATOM 750 C C . MET A 1 95 ? 60.505 -29.679 -2.287 1.00 53.56 95 MET A C 1
ATOM 752 O O . MET A 1 95 ? 60.983 -28.716 -2.880 1.00 53.56 95 MET A O 1
ATOM 756 N N . ASN A 1 96 ? 61.164 -30.838 -2.196 1.00 59.59 96 ASN A N 1
ATOM 757 C CA . ASN A 1 96 ? 62.443 -31.084 -2.864 1.00 59.59 96 ASN A CA 1
ATOM 758 C C . ASN A 1 96 ? 62.277 -30.979 -4.399 1.00 59.59 96 ASN A C 1
ATOM 760 O O . ASN A 1 96 ? 61.236 -31.360 -4.942 1.00 59.59 96 ASN A O 1
ATOM 764 N N . SER A 1 97 ? 63.299 -30.481 -5.106 1.00 58.62 97 SER A N 1
ATOM 765 C CA . SER A 1 97 ? 63.216 -30.016 -6.511 1.00 58.62 97 SER A CA 1
ATOM 766 C C . SER A 1 97 ? 62.665 -31.041 -7.516 1.00 58.62 97 SER A C 1
ATOM 768 O O . SER A 1 97 ? 62.127 -30.674 -8.563 1.00 58.62 97 SER A O 1
ATOM 770 N N . GLN A 1 98 ? 62.755 -32.330 -7.187 1.00 57.84 98 GLN A N 1
ATOM 771 C CA . GLN A 1 98 ? 62.271 -33.429 -8.013 1.00 57.84 98 GLN A CA 1
ATOM 772 C C . GLN A 1 98 ? 60.736 -33.548 -8.002 1.00 57.84 98 GLN A C 1
ATOM 774 O O . GLN A 1 98 ? 60.141 -33.798 -9.046 1.00 57.84 98 GLN A O 1
ATOM 779 N N . VAL A 1 99 ? 60.080 -33.255 -6.873 1.00 59.94 99 VAL A N 1
ATOM 780 C CA . VAL A 1 99 ? 58.613 -33.348 -6.738 1.00 59.94 99 VAL A CA 1
ATOM 781 C C . VAL A 1 99 ? 57.916 -32.157 -7.408 1.00 59.94 99 VAL A C 1
ATOM 783 O O . VAL A 1 99 ? 56.847 -32.303 -7.998 1.00 59.94 99 VAL A O 1
ATOM 786 N N . ILE A 1 100 ? 58.558 -30.982 -7.416 1.00 60.50 100 ILE A N 1
ATOM 787 C CA . ILE A 1 100 ? 58.048 -29.782 -8.105 1.00 60.50 100 ILE A CA 1
ATOM 788 C C . ILE A 1 100 ? 57.955 -30.014 -9.626 1.00 60.50 100 ILE A C 1
ATOM 790 O O . ILE A 1 100 ? 56.988 -29.581 -10.261 1.00 60.50 100 ILE A O 1
ATOM 794 N N . ARG A 1 101 ? 58.913 -30.739 -10.227 1.00 60.12 101 ARG A N 1
ATOM 795 C CA . ARG A 1 101 ? 58.881 -31.063 -11.668 1.00 60.12 101 ARG A CA 1
ATOM 796 C C . ARG A 1 101 ? 57.710 -31.968 -12.037 1.00 60.12 101 ARG A C 1
ATOM 798 O O . ARG A 1 101 ? 57.049 -31.715 -13.042 1.00 60.12 101 ARG A O 1
ATOM 805 N N . GLU A 1 102 ? 57.429 -32.983 -11.225 1.00 60.75 102 GLU A N 1
ATOM 806 C CA . GLU A 1 102 ? 56.305 -33.892 -11.473 1.00 60.75 102 GLU A CA 1
ATOM 807 C C . GLU A 1 102 ? 54.956 -33.182 -11.316 1.00 60.75 102 GLU A C 1
ATOM 809 O O . GLU A 1 102 ? 54.079 -33.328 -12.169 1.00 60.75 102 GLU A O 1
ATOM 814 N N . PHE A 1 103 ? 54.816 -32.319 -10.305 1.00 63.31 103 PHE A N 1
ATOM 815 C CA . PHE A 1 103 ? 53.594 -31.537 -10.106 1.00 63.31 103 PHE A CA 1
ATOM 816 C C . PHE A 1 103 ? 53.337 -30.548 -11.254 1.00 63.31 103 PHE A C 1
ATOM 818 O O . PHE A 1 103 ? 52.213 -30.442 -11.748 1.00 63.31 103 PHE A O 1
ATOM 825 N N . THR A 1 104 ? 54.385 -29.875 -11.740 1.00 65.94 104 THR A N 1
ATOM 826 C CA . THR A 1 104 ? 54.283 -28.939 -12.874 1.00 65.94 104 THR A CA 1
ATOM 827 C C . THR A 1 104 ? 53.837 -29.650 -14.156 1.00 65.94 104 THR A C 1
ATOM 8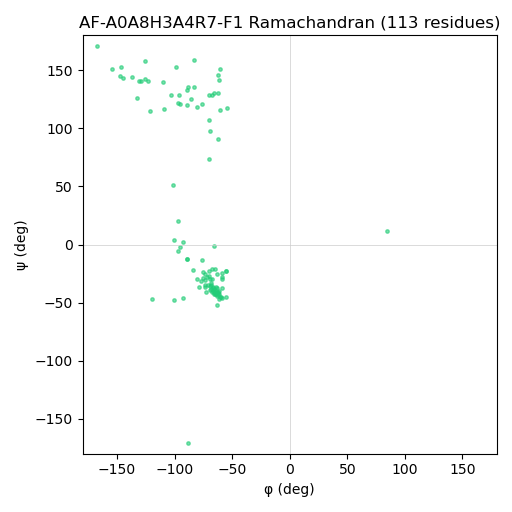29 O O . THR A 1 104 ? 52.966 -29.148 -14.872 1.00 65.94 104 THR A O 1
ATOM 832 N N . ASN A 1 105 ? 54.368 -30.850 -14.417 1.00 63.69 105 ASN A N 1
ATOM 833 C CA . ASN A 1 105 ? 53.961 -31.666 -15.563 1.00 63.69 105 ASN A CA 1
ATOM 834 C C . ASN A 1 105 ? 52.502 -32.138 -15.449 1.00 63.69 105 ASN A C 1
ATOM 836 O O . ASN A 1 105 ? 51.759 -32.071 -16.429 1.00 63.69 105 ASN A O 1
ATOM 840 N N . CYS A 1 106 ? 52.058 -32.537 -14.252 1.00 59.38 106 CYS A N 1
ATOM 841 C CA . CYS A 1 106 ? 50.665 -32.918 -13.999 1.00 59.38 106 CYS A CA 1
ATOM 842 C C . CYS A 1 106 ? 49.685 -31.757 -14.238 1.00 59.38 106 CYS A C 1
ATOM 844 O O . CYS A 1 106 ? 48.650 -31.936 -14.882 1.00 59.38 106 CYS A O 1
ATOM 846 N N . VAL A 1 107 ? 50.015 -30.546 -13.777 1.00 68.50 107 VAL A N 1
ATOM 847 C CA . VAL A 1 107 ? 49.168 -29.358 -13.980 1.00 68.50 107 VAL A CA 1
ATOM 848 C C . VAL A 1 107 ? 49.098 -28.959 -15.460 1.00 68.50 107 VAL A C 1
ATOM 850 O O . VAL A 1 107 ? 48.028 -28.568 -15.931 1.00 68.50 107 VAL A O 1
ATOM 853 N N . GLN A 1 108 ? 50.188 -29.085 -16.227 1.00 63.28 108 GLN A N 1
ATOM 854 C CA . GLN A 1 108 ? 50.141 -28.853 -17.677 1.00 63.28 108 GLN A CA 1
ATOM 855 C C . GLN A 1 108 ? 49.287 -29.892 -18.418 1.00 63.28 108 GLN A C 1
ATOM 857 O O . GLN A 1 108 ? 48.499 -29.518 -19.288 1.00 63.28 108 GLN A O 1
ATOM 862 N N . LEU A 1 109 ? 49.368 -31.170 -18.037 1.00 58.12 109 LEU A N 1
ATOM 863 C CA . LEU A 1 109 ? 48.540 -32.241 -18.609 1.00 58.12 109 LEU A CA 1
ATOM 864 C C . LEU A 1 109 ? 47.040 -32.056 -18.314 1.00 58.12 109 LEU A C 1
ATOM 866 O O . LEU A 1 109 ? 46.199 -32.284 -19.186 1.00 58.12 109 LEU A O 1
ATOM 870 N N . LEU A 1 110 ? 46.693 -31.559 -17.124 1.00 56.44 110 LEU A N 1
ATOM 871 C CA . LEU A 1 110 ? 45.308 -31.242 -16.752 1.00 56.44 110 LEU A CA 1
ATOM 872 C C . LEU A 1 110 ? 44.733 -30.040 -17.519 1.00 56.44 110 LEU A C 1
ATOM 874 O O . LEU A 1 110 ? 43.532 -29.991 -17.781 1.00 56.44 110 LEU A O 1
ATOM 878 N N . LYS A 1 111 ? 45.573 -29.078 -17.927 1.00 58.81 111 LYS A N 1
ATOM 879 C CA . LYS A 1 111 ? 45.148 -27.947 -18.774 1.00 58.81 111 LYS A CA 1
ATOM 880 C C . LYS A 1 111 ? 44.898 -28.354 -20.229 1.00 58.81 111 LYS A C 1
ATOM 882 O O . LYS A 1 111 ? 44.110 -27.701 -20.905 1.00 58.81 111 LYS A O 1
ATOM 887 N N . LEU A 1 112 ? 45.531 -29.429 -20.699 1.00 55.44 112 LEU A N 1
ATOM 888 C CA . LEU A 1 112 ? 45.362 -29.946 -22.061 1.00 55.44 112 LEU A CA 1
ATOM 889 C C . LEU A 1 112 ? 44.144 -30.868 -22.219 1.00 55.44 112 LEU A C 1
ATOM 891 O O . LEU A 1 112 ? 43.632 -31.002 -23.323 1.00 55.44 112 LEU A O 1
ATOM 895 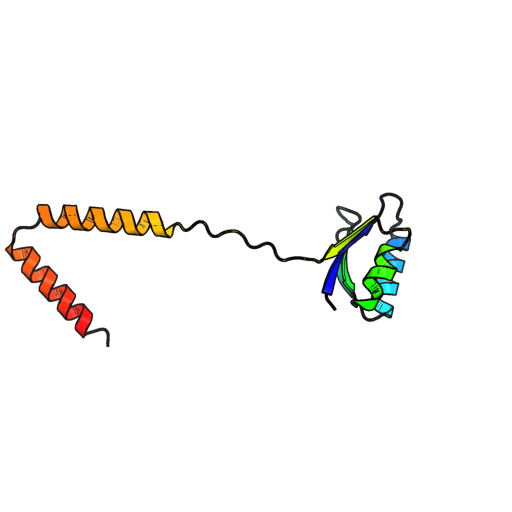N N . THR A 1 113 ? 43.653 -31.466 -21.133 1.00 54.22 113 THR A N 1
ATOM 896 C CA . THR A 1 113 ? 42.516 -32.409 -21.140 1.00 54.22 113 THR A CA 1
ATOM 897 C C . THR A 1 113 ? 41.158 -31.766 -20.825 1.00 54.22 113 THR A C 1
ATOM 899 O O . THR A 1 113 ? 40.137 -32.444 -20.884 1.00 54.22 113 THR A O 1
ATOM 902 N N . ARG A 1 114 ? 41.111 -30.455 -20.539 1.00 55.28 114 ARG A N 1
ATOM 903 C CA . ARG A 1 114 ? 39.871 -29.652 -20.440 1.00 55.28 114 ARG A CA 1
ATOM 904 C C . ARG A 1 114 ? 39.617 -28.809 -21.704 1.00 55.28 114 ARG A C 1
ATOM 906 O O . ARG A 1 114 ? 39.403 -27.600 -21.609 1.00 55.28 114 ARG A O 1
ATOM 913 N N . ARG A 1 115 ? 39.659 -29.439 -22.878 1.00 48.28 115 ARG A N 1
ATOM 914 C CA . ARG A 1 115 ? 39.045 -28.927 -24.113 1.00 48.28 115 ARG A CA 1
ATOM 915 C C . ARG A 1 115 ? 38.052 -29.943 -24.638 1.00 48.28 115 ARG A C 1
ATOM 917 O O . ARG A 1 115 ? 38.405 -31.139 -24.611 1.00 48.28 115 ARG A O 1
#

Secondary structure (DSSP, 8-state):
-EEEEEEEPTT--HHHHHHHHHHHHHTT-EEEEE-TTTSSEEEEEE-GGGHHHHHT-TTEEEEEE--PPPP----THHHHHHHHHHHHHHHHHHS-HHHHHHHHHHHHHHHHS--

Organism: NCBI:txid456999

Sequence (115 aa):
MKCYIVTFKESATNEQIDNYINQAKNHGGGIKHDYRSLIKMVAVWLPDQLIEKSSHDPIVDAIEPDSRVETQKTEVTRVANHLLHDAEATFAICMNSQVIREFTNCVQLLKLTRR

pLDDT: mean 79.8, std 17.84, range [48.28, 97.69]

Nearest PDB structures (foldseek):
  1scj-assembly1_B  TM=8.150E-01  e=4.518E-04  Bacillus subtilis
  1spb-assembly1_P  TM=7.914E-01  e=6.209E-04  Bacillus amyloliquefaciens
  8c4x-assembly2_B  TM=7.870E-01  e=7.051E-04  Actinomadura keratinilytica
  1itp-assembly1_A  TM=7.695E-01  e=1.033E-03  Pleurotus ostreatus
  8c4z-assembly1_A  TM=7.461E-01  e=1.033E-03  Thermus sp. Rt41A

InterPro domains:
  IPR010259 Peptidase S8 propeptide/proteinase inhibitor I9 [PF05922] (4-72)
  IPR037045 Peptidase S8 propeptide/proteinase inhibitor I9 superfamily [G3DSA:3.30.70.80] (2-72)
  IPR052471 Protease B Inhibitor I9 [PTHR28288] (2-72)

Mean predicted aligned error: 14.95 Å

=== Feature glossary ===
A reading guide for the features in this record.

Start from the sequence.

  · Sequence gives the chain of amino acids in standard one-letter code (A=alanine, C=cysteine, …, Y=tyrosine), read N→C. It is the only feature that is directly encoded by the gene; all structural features are derived from the folded form of this sequence.

Fold it, and you get atomic coordinates and the backbone conformation that goes with them.

  · The mmCIF table is the protein's shape written out atom by atom. For each backbone N, Cα, C, and carbonyl O, it records an (x, y, z) coordinate triple in Å plus the residue type, chain letter, and residue number.

  · Backbone dihedral angles. Every residue except chain termini has a φ (preceding-C → N → Cα → C) and a ψ (N → Cα → C → next-N). They are reported in degrees following the IUPAC sign convention. Secondary structure is essentially a statement about which (φ, ψ) basin each residue occupies.

  · DSSP 8-state secondary structure assigns each residue one of H (α-helix), G (3₁₀-helix), I (π-helix), E (extended β-strand), B (isolated β-bridge), T (hydrogen-bonded turn), S (bend), or '-' (coil). The assignment is computed from backbone hydrogen-bond geometry via the Kabsch–Sander algorithm.

  · P-SEA three-state annotation labels each residue as helix, strand, or coil based purely on the geometry of the Cα trace. It serves as a fallback when the full backbone (and thus DSSP) is unavailable.

Summarize the fold with a handful of shape descriptors and a per-residue structural alphabet.

  · Radius of gyration (Rg) is the root-mean-square distance of Cα atoms from their centroid — a single number for overall size and compactness. A globular domain of N residues has Rg ≈ 2.2·N^0.38 Å; an extended or disordered chain has a much larger Rg. The Cα contact count is the number of residue pairs whose Cα atoms are within 8 Å and are more than four positions apart in sequence — a standard proxy for tertiary packing density. The bounding box is the smallest axis-aligned box enclosing all Cα atoms.

  · Foldseek's 3Di representation compresses backbone geometry into a per-residue letter drawn from a learned twenty-state alphabet. It captures the tertiary interaction pattern around each residue — which residues are packed against it in space, regardless of where they are in sequence.

  · Accessible surface area quantifies burial. A residue with SASA near zero is packed into the hydrophobic core; one with SASA >100 Å² sits on the surface. Computed here via the Shrake–Rupley numerical algorithm with a 1.4 Å probe.

Ask how reliable the model is.

  · For AlphaFold models, the B-factor field carries pLDDT — the model's own estimate of local accuracy on a 0–100 scale. Regions with pLDDT<50 should be treated as essentially unmodeled; they often correspond to intrinsically disordered segments.

  · For experimental (PDB) structures, the B-factor (temperature factor) quantifies the positional spread of each atom in the crystal — a combination of thermal vibration 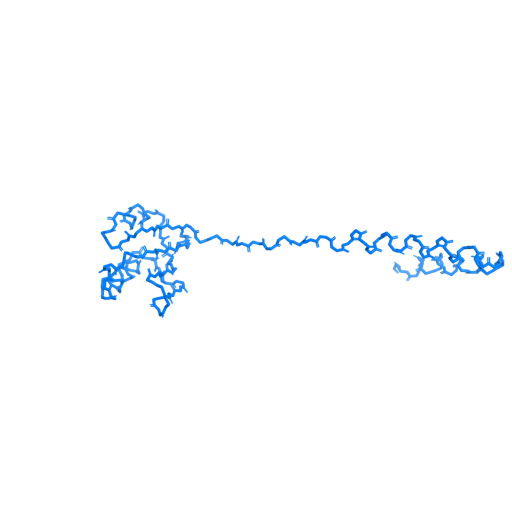and static disorder — in units of Å². High B-factors mark flexible loops or poorly resolved regions; low B-factors mark the rigid, well-ordered core.

  · PAE(i, j) answers: if I align the predicted and true structures on residue i, how far off (in Å) do I expect residue j to be? A block-diagonal PAE matrix with low values on the blocks and high values off-diagonal is the signature of a multi-domain protein with confidently predicted domains but uncertain inter-domain orientation.

Place it in context: what it resembles, what it is annotated as, and how it looks.

  · Structural nearest neighbors (via Foldseek easy-search vs the PDB). Reported per hit: target PDB id, E-value, and alignment TM-score. A TM-score above ~0.5 is the conventional threshold for 'same fold'.

  · Functional annotations link the protein to curated databases. InterPro entries identify conserved domains and families by matching the sequence against member-database signatures (Pfam, PROSITE, CDD, …). Gene Ontology (GO) terms describe molecular function, biological process, and cellular component in a controlled vocabulary. CATH places the structure in a hierarchical fold classification (Class/Architecture/Topology/Homologous-superfamily). The organism is the source species.

  · Plot images: a contact map (which residues are close in 3D, as an N×N binary image), a Ramachandran scatter (backbone torsion angles, revealing secondary-structure composition at a glance), and — for AlphaFold structures — a PAE heatmap (pairwise prediction confidence).

  · Structure images are PyMOL renders from six orthogonal camera directions. Cartoon representation draws helices as coils and strands as arrows; sticks shows the backbone as bonds; surface shows the solvent-excluded envelope. Rainbow coloring maps sequence position to hue (blue→red, N→C); chain coloring assigns a distinct color per polypeptide.